Protein AF-A0AB74M790-F1 (afdb_monomer_lite)

Foldseek 3Di:
DVLVPDLFRWAKWFADLPPRDTDGADCDDPPQLWHWDADPPCLVRIFTQDNPPRDTHALVSGDSQPIWIAGPNFRWIDDPLQWIAGVVGHTDDRDPDHHYDDDCSNDPVAHSSNVVVVVVVCVVCVPPPDD

Structure (mmCIF, N/CA/C/O backbone):
data_AF-A0AB74M790-F1
#
_entry.id   AF-A0AB74M790-F1
#
loop_
_atom_site.group_PDB
_atom_site.id
_atom_site.type_symbol
_atom_site.label_atom_id
_atom_site.label_alt_id
_atom_site.label_comp_id
_atom_site.label_asym_id
_atom_site.label_entity_id
_atom_site.label_seq_id
_atom_site.pdbx_PDB_ins_code
_atom_site.Cartn_x
_atom_site.Cartn_y
_atom_site.Cartn_z
_atom_site.occupancy
_atom_site.B_iso_or_equiv
_atom_site.auth_seq_id
_atom_site.auth_comp_id
_atom_site.auth_asym_id
_atom_site.auth_atom_id
_atom_site.pdbx_PDB_model_num
ATOM 1 N N . LYS A 1 1 ? 5.204 18.084 -1.346 1.00 45.88 1 LYS A N 1
ATOM 2 C CA . LYS A 1 1 ? 5.178 18.9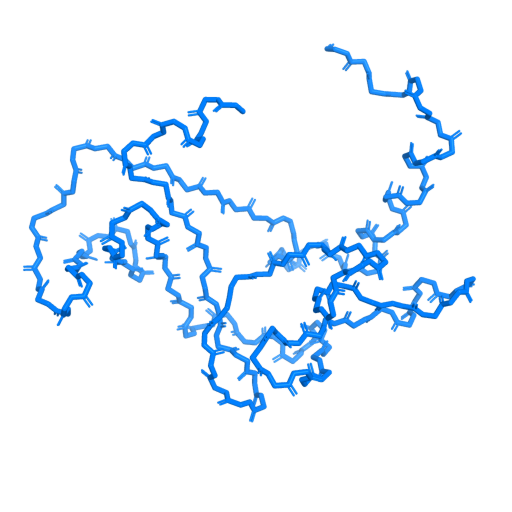61 -2.545 1.00 45.88 1 LYS A CA 1
ATOM 3 C C . LYS A 1 1 ? 6.247 18.552 -3.563 1.00 45.88 1 LYS A C 1
ATOM 5 O O . LYS A 1 1 ? 5.854 18.111 -4.625 1.00 45.88 1 LYS A O 1
ATOM 10 N N . ALA A 1 2 ? 7.538 18.508 -3.202 1.00 52.28 2 ALA A N 1
ATOM 11 C CA . ALA A 1 2 ? 8.615 18.079 -4.114 1.00 52.28 2 ALA A CA 1
ATOM 12 C C . ALA A 1 2 ? 8.491 16.638 -4.663 1.00 52.28 2 ALA A C 1
ATOM 14 O O . ALA A 1 2 ? 8.838 16.382 -5.808 1.00 52.28 2 ALA A O 1
ATOM 15 N N . ALA A 1 3 ? 7.973 15.687 -3.875 1.00 59.00 3 ALA A N 1
ATOM 16 C CA . ALA A 1 3 ? 7.880 14.291 -4.314 1.00 59.00 3 ALA A CA 1
ATOM 17 C C . ALA A 1 3 ? 6.899 14.081 -5.489 1.00 59.00 3 ALA A C 1
ATOM 19 O O . ALA A 1 3 ? 7.202 13.311 -6.394 1.00 59.00 3 ALA A O 1
ATOM 20 N N . ASN A 1 4 ? 5.775 14.807 -5.516 1.00 61.88 4 ASN A N 1
ATOM 21 C CA . ASN A 1 4 ? 4.759 14.683 -6.573 1.00 61.88 4 ASN A CA 1
ATOM 22 C C . ASN A 1 4 ? 5.210 15.295 -7.911 1.00 61.88 4 ASN A C 1
ATOM 24 O O . ASN A 1 4 ? 4.625 14.999 -8.945 1.00 61.88 4 ASN A O 1
ATOM 28 N N . GLU A 1 5 ? 6.234 16.151 -7.894 1.00 69.88 5 GLU A N 1
ATOM 29 C CA . GLU A 1 5 ? 6.807 16.786 -9.089 1.00 69.88 5 GLU A CA 1
ATOM 30 C C . GLU A 1 5 ? 7.877 15.900 -9.756 1.00 69.88 5 GLU A C 1
ATOM 32 O O . GLU A 1 5 ? 8.388 16.228 -10.826 1.00 69.88 5 GLU A O 1
ATOM 37 N N . SER A 1 6 ? 8.218 14.762 -9.140 1.00 76.31 6 SER A N 1
ATOM 38 C CA . SER A 1 6 ? 9.157 13.796 -9.706 1.00 76.31 6 SER A CA 1
ATOM 39 C C . SER A 1 6 ? 8.593 13.167 -10.976 1.00 76.31 6 SER A C 1
ATOM 41 O O . SER A 1 6 ? 7.464 12.678 -10.992 1.00 76.31 6 SER A O 1
ATOM 43 N N . ALA A 1 7 ? 9.411 13.093 -12.030 1.00 80.94 7 ALA A N 1
ATOM 44 C CA . ALA A 1 7 ? 9.044 12.414 -13.273 1.00 80.94 7 ALA A CA 1
ATOM 45 C C . ALA A 1 7 ? 8.642 10.944 -13.041 1.00 80.94 7 ALA A C 1
ATOM 47 O O . ALA A 1 7 ? 7.771 10.421 -13.736 1.00 80.94 7 ALA A O 1
ATOM 48 N N . HIS A 1 8 ? 9.234 10.299 -12.029 1.00 89.56 8 HIS A N 1
ATOM 49 C CA . HIS A 1 8 ? 8.972 8.909 -11.670 1.00 89.56 8 HIS A CA 1
ATOM 50 C C . HIS A 1 8 ? 8.542 8.794 -10.205 1.00 89.56 8 HIS A C 1
ATOM 52 O O . HIS A 1 8 ? 9.337 8.448 -9.327 1.00 89.56 8 HIS A O 1
ATOM 58 N N . PHE A 1 9 ? 7.271 9.105 -9.949 1.00 94.19 9 PHE A N 1
ATOM 59 C CA . PHE A 1 9 ? 6.652 9.017 -8.630 1.00 94.19 9 PHE A CA 1
ATOM 60 C C . PHE A 1 9 ? 5.989 7.651 -8.413 1.00 94.19 9 PHE A C 1
ATOM 62 O O . PHE A 1 9 ? 4.974 7.342 -9.035 1.00 94.19 9 PHE A O 1
ATOM 69 N N . MET A 1 10 ? 6.595 6.824 -7.563 1.00 96.69 10 MET A N 1
ATOM 70 C CA . MET A 1 10 ? 6.235 5.424 -7.339 1.00 96.69 10 MET A CA 1
ATOM 71 C C . MET A 1 10 ? 5.334 5.271 -6.110 1.00 96.69 10 MET A C 1
ATOM 73 O O . MET A 1 10 ? 5.701 5.674 -5.001 1.00 96.69 10 MET A O 1
ATOM 77 N N . ARG A 1 11 ? 4.192 4.605 -6.296 1.00 97.44 11 ARG A N 1
ATOM 78 C CA . ARG A 1 11 ? 3.301 4.127 -5.227 1.00 97.44 11 ARG A CA 1
ATOM 79 C C . ARG A 1 11 ? 3.384 2.614 -5.109 1.00 97.44 11 ARG A C 1
ATOM 81 O O . ARG A 1 11 ? 3.603 1.930 -6.108 1.00 97.44 11 ARG A O 1
ATOM 88 N N . PHE A 1 12 ? 3.175 2.094 -3.904 1.00 97.75 12 PHE A N 1
ATOM 89 C CA . PHE A 1 12 ? 3.155 0.656 -3.665 1.00 97.75 12 PHE A CA 1
ATOM 90 C C . PHE A 1 12 ? 1.740 0.096 -3.824 1.00 97.75 12 PHE A C 1
ATOM 92 O O . PHE A 1 12 ? 0.874 0.318 -2.983 1.00 97.75 12 PHE A O 1
ATOM 99 N N . TYR A 1 13 ? 1.500 -0.619 -4.914 1.00 97.75 13 TYR A N 1
ATOM 100 C CA . TYR A 1 13 ? 0.237 -1.293 -5.178 1.00 97.75 13 TYR A CA 1
ATOM 101 C C . TYR A 1 13 ? 0.289 -2.713 -4.627 1.00 97.75 13 TYR A C 1
ATOM 103 O O . TYR A 1 13 ? 1.215 -3.462 -4.926 1.00 97.75 13 TYR A O 1
ATOM 111 N N . VAL A 1 14 ? -0.728 -3.089 -3.863 1.00 97.19 14 VAL A N 1
ATOM 112 C CA . VAL A 1 14 ? -0.923 -4.422 -3.293 1.00 97.19 14 VAL A CA 1
ATOM 113 C C . VAL A 1 14 ? -2.242 -5.004 -3.808 1.00 97.19 14 VAL A C 1
ATOM 115 O O . VAL A 1 14 ? -3.212 -4.257 -3.971 1.00 97.19 14 VAL A O 1
ATOM 118 N N . PRO A 1 15 ? -2.299 -6.308 -4.126 1.00 97.44 15 PRO A N 1
ATOM 119 C CA . PRO A 1 15 ? -3.545 -6.940 -4.537 1.00 97.44 15 PRO A CA 1
ATOM 120 C C . PRO A 1 15 ? -4.526 -6.999 -3.365 1.00 97.44 15 PRO A C 1
ATOM 122 O O . PRO A 1 15 ? -4.148 -7.288 -2.231 1.00 97.44 15 PRO A O 1
ATOM 125 N N . CYS A 1 16 ? -5.807 -6.755 -3.631 1.00 97.62 16 CYS A N 1
ATOM 126 C CA . CYS A 1 16 ? -6.851 -7.076 -2.666 1.00 97.62 16 CYS A CA 1
ATOM 127 C C . CYS A 1 16 ? -6.876 -8.599 -2.419 1.00 97.62 16 CYS A C 1
ATOM 129 O O . CYS A 1 16 ? -6.966 -9.348 -3.393 1.00 97.62 16 CYS A O 1
ATOM 131 N N . PRO A 1 17 ? -6.888 -9.083 -1.162 1.00 97.06 17 PRO A N 1
ATOM 132 C CA . PRO A 1 17 ? -6.927 -10.520 -0.871 1.00 97.06 17 PRO A CA 1
ATOM 133 C C . PRO A 1 17 ? -8.234 -11.199 -1.315 1.00 97.06 17 PRO A C 1
ATOM 135 O O . PRO A 1 17 ? -8.287 -12.421 -1.415 1.00 97.06 17 PRO A O 1
ATOM 138 N N . HIS A 1 18 ? -9.287 -10.424 -1.599 1.00 97.06 18 HIS A N 1
ATOM 139 C CA . HIS A 1 18 ? -10.598 -10.951 -1.979 1.00 97.06 18 HIS A CA 1
ATOM 140 C C . HIS A 1 18 ? -10.856 -10.912 -3.489 1.00 97.06 18 HIS A C 1
ATOM 142 O O . HIS A 1 18 ? -11.359 -11.889 -4.035 1.00 97.06 18 HIS A O 1
ATOM 148 N N . CYS A 1 19 ? -10.523 -9.811 -4.173 1.00 97.12 19 CYS A N 1
ATOM 149 C CA . CYS A 1 19 ? -10.771 -9.671 -5.616 1.00 97.12 19 CYS A CA 1
ATOM 150 C C . CYS A 1 19 ? -9.507 -9.732 -6.486 1.00 97.12 19 CYS A C 1
ATOM 152 O O . CYS A 1 19 ? -9.620 -9.801 -7.704 1.00 97.12 19 CYS A O 1
ATOM 154 N N . GLY A 1 20 ? -8.309 -9.705 -5.895 1.00 96.50 20 GLY A N 1
ATOM 155 C CA . GLY A 1 20 ? -7.031 -9.761 -6.613 1.00 96.50 20 GLY A CA 1
ATOM 156 C C . GLY A 1 20 ? -6.611 -8.459 -7.304 1.00 96.50 20 GLY A C 1
ATOM 157 O O . GLY A 1 20 ? -5.439 -8.317 -7.649 1.00 96.50 20 GLY A O 1
ATOM 158 N N . GLU A 1 21 ? -7.521 -7.495 -7.464 1.00 97.19 21 GLU A N 1
ATOM 159 C CA . GLU A 1 21 ? -7.216 -6.219 -8.111 1.00 97.19 21 GLU A CA 1
ATOM 160 C C . GLU A 1 21 ? -6.207 -5.401 -7.300 1.00 97.19 21 GLU A C 1
ATOM 162 O O . GLU A 1 21 ? -6.309 -5.273 -6.073 1.00 97.19 21 GLU A O 1
ATOM 167 N N . ALA A 1 22 ? -5.210 -4.857 -7.997 1.00 96.31 22 ALA A N 1
ATOM 168 C CA . ALA A 1 22 ? -4.117 -4.118 -7.384 1.00 96.31 22 ALA A CA 1
ATOM 169 C C . ALA A 1 22 ? -4.536 -2.677 -7.071 1.00 96.31 22 ALA A C 1
ATOM 171 O O . ALA A 1 22 ? -5.094 -1.980 -7.914 1.00 96.31 22 ALA A O 1
ATOM 172 N N . GLN A 1 23 ? -4.217 -2.213 -5.868 1.00 96.62 23 GLN A N 1
ATOM 173 C CA . GLN A 1 23 ? -4.517 -0.862 -5.392 1.00 96.62 23 GLN A CA 1
ATOM 174 C C . GLN A 1 23 ? -3.410 -0.386 -4.458 1.00 96.62 23 GLN A C 1
ATOM 176 O O . GLN A 1 23 ? -2.781 -1.197 -3.778 1.00 96.62 23 GLN A O 1
ATOM 181 N N . TYR A 1 24 ? -3.177 0.919 -4.375 1.00 96.88 24 TYR A N 1
ATOM 182 C CA . TYR A 1 24 ? -2.406 1.466 -3.262 1.00 96.88 24 TYR A CA 1
ATOM 183 C C . TYR A 1 24 ? -3.357 1.961 -2.180 1.00 96.88 24 TYR A C 1
ATOM 185 O O . TYR A 1 24 ? -4.436 2.482 -2.465 1.00 96.88 24 TYR A O 1
ATOM 193 N N . LEU A 1 25 ? -2.956 1.787 -0.927 1.00 96.69 25 LEU A N 1
ATOM 194 C CA . LEU A 1 25 ? -3.781 2.145 0.203 1.00 96.69 25 LEU A CA 1
ATOM 195 C C . LEU A 1 25 ? -3.850 3.670 0.338 1.00 96.69 25 LEU A C 1
ATOM 197 O O . LEU A 1 25 ? -2.849 4.382 0.211 1.00 96.69 25 LEU A O 1
ATOM 201 N N . LYS A 1 26 ? -5.056 4.160 0.612 1.00 95.44 26 LYS A N 1
ATOM 202 C CA . LYS A 1 26 ? -5.370 5.567 0.871 1.00 95.44 26 LYS A CA 1
ATOM 203 C C . LYS A 1 26 ? -6.063 5.675 2.225 1.00 95.44 26 LYS A C 1
ATOM 205 O O . LYS A 1 26 ? -6.809 4.777 2.606 1.00 95.44 26 LYS A O 1
ATOM 210 N N . PHE A 1 27 ? -5.862 6.784 2.933 1.00 94.56 27 PHE A N 1
ATOM 211 C CA . PHE A 1 27 ? -6.607 7.025 4.173 1.00 94.56 27 PHE A CA 1
ATOM 212 C C . PHE A 1 27 ? -8.115 7.114 3.880 1.00 94.56 27 PHE A C 1
ATOM 214 O O . PHE A 1 27 ? -8.899 6.448 4.538 1.00 94.56 27 PHE A O 1
ATOM 221 N N . GLY A 1 28 ? -8.498 7.821 2.811 1.00 88.06 28 GLY A N 1
ATOM 222 C CA . GLY A 1 28 ? -9.899 8.078 2.467 1.00 88.06 28 GLY A CA 1
ATOM 223 C C . GLY A 1 28 ? -10.469 9.275 3.233 1.00 88.06 28 GLY A C 1
ATOM 224 O O . GLY A 1 28 ? -9.773 9.927 4.003 1.00 88.06 28 GLY A O 1
ATOM 225 N N . ASP A 1 29 ? -11.734 9.588 2.991 1.00 84.50 29 ASP A N 1
ATOM 226 C CA . ASP A 1 29 ? -12.512 10.577 3.742 1.00 84.50 29 ASP A CA 1
ATOM 227 C C . ASP A 1 29 ? -13.997 10.170 3.736 1.00 84.50 29 ASP A C 1
ATOM 229 O O . ASP A 1 29 ? -14.344 9.093 3.239 1.00 84.50 29 ASP A O 1
ATOM 233 N N . GLU A 1 30 ? -14.881 11.000 4.295 1.00 80.12 30 GLU A N 1
ATOM 234 C CA . GLU A 1 30 ? -16.328 10.732 4.313 1.00 80.12 30 GLU A CA 1
ATOM 235 C C . GLU A 1 30 ? -16.937 10.621 2.905 1.00 80.12 30 GLU A C 1
ATOM 237 O O . GLU A 1 30 ? -17.918 9.905 2.716 1.00 80.12 30 GLU A O 1
ATOM 242 N N . SER A 1 31 ? -16.348 11.288 1.908 1.00 85.31 31 SER A N 1
ATOM 243 C CA . SER A 1 31 ? -16.840 11.305 0.525 1.00 85.31 31 SER A CA 1
ATOM 244 C C . SER A 1 31 ? -16.294 10.160 -0.334 1.00 85.31 31 SER A C 1
ATOM 246 O O . SER A 1 31 ? -16.881 9.803 -1.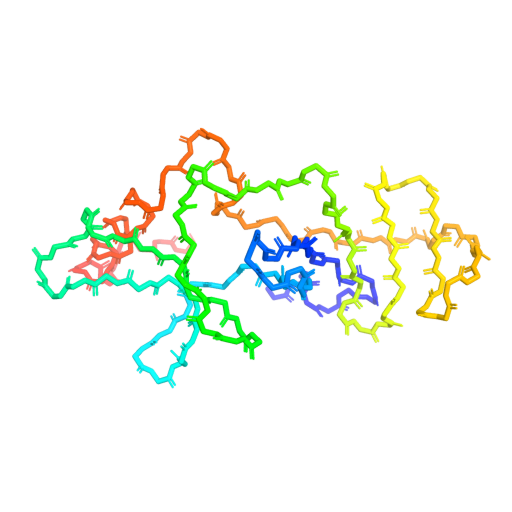356 1.00 85.31 31 SER A O 1
ATOM 248 N N . THR A 1 32 ? -15.181 9.562 0.083 1.00 90.44 32 THR A N 1
ATOM 249 C CA . THR A 1 32 ? -14.492 8.510 -0.658 1.00 90.44 32 THR A CA 1
ATOM 250 C C . THR A 1 32 ? -15.101 7.147 -0.309 1.00 90.44 32 THR A C 1
ATOM 252 O O . THR A 1 32 ? -15.081 6.768 0.861 1.00 90.44 32 THR A O 1
ATOM 255 N N . PRO A 1 33 ? -15.605 6.350 -1.271 1.00 93.31 33 PRO A N 1
ATOM 256 C CA . PRO A 1 33 ? -16.247 5.059 -0.980 1.00 93.31 33 PRO A CA 1
ATOM 257 C C . PRO A 1 33 ? -15.265 3.935 -0.592 1.00 93.31 33 PRO A C 1
ATOM 259 O O . PRO A 1 33 ? -15.688 2.835 -0.255 1.00 93.31 33 PRO A O 1
ATOM 262 N N . PHE A 1 34 ? -13.960 4.204 -0.626 1.00 96.56 34 PHE A N 1
ATOM 263 C CA . PHE A 1 34 ? -12.870 3.280 -0.307 1.00 96.56 34 PHE A CA 1
ATOM 264 C C . PHE A 1 34 ? -11.875 3.920 0.677 1.00 96.56 34 PHE A C 1
ATOM 266 O O . PHE A 1 34 ? -12.029 5.085 1.054 1.00 96.56 34 PHE A O 1
ATOM 273 N N . GLY A 1 35 ? -10.844 3.178 1.082 1.00 97.06 35 GLY A N 1
ATOM 274 C CA . GLY A 1 35 ? -9.850 3.636 2.060 1.00 97.06 35 GLY A CA 1
ATOM 275 C C . GLY A 1 35 ? -10.101 3.078 3.459 1.00 97.06 35 GLY A C 1
ATOM 276 O O . GLY A 1 35 ? -10.870 2.130 3.618 1.00 97.06 35 GLY A O 1
ATOM 277 N N . LEU A 1 36 ? -9.462 3.656 4.477 1.00 96.69 36 LEU A N 1
ATOM 278 C CA . LEU A 1 36 ? -9.717 3.290 5.870 1.00 96.69 36 LEU A CA 1
ATOM 279 C C . LEU A 1 36 ? -11.119 3.743 6.291 1.00 96.69 36 LEU A C 1
ATOM 281 O O . LEU A 1 36 ? -11.519 4.884 6.056 1.00 96.69 36 LEU A O 1
ATOM 285 N N . LYS A 1 37 ? -11.865 2.832 6.914 1.00 96.19 37 LYS A N 1
ATOM 286 C CA . LYS A 1 37 ? -13.227 3.034 7.416 1.00 96.19 37 LYS A CA 1
ATOM 287 C C . LYS A 1 37 ? -13.356 2.433 8.801 1.00 96.19 37 LYS A C 1
ATOM 289 O O . LYS A 1 37 ? -12.747 1.409 9.080 1.00 96.19 37 LYS A O 1
ATOM 294 N N . TRP A 1 38 ? -14.147 3.073 9.646 1.00 95.69 38 TRP A N 1
ATOM 295 C CA . TRP A 1 38 ? -14.435 2.642 11.009 1.00 95.69 38 TRP A CA 1
ATOM 296 C C . TRP A 1 38 ? -15.809 3.178 11.417 1.00 95.69 38 TRP A C 1
ATOM 298 O O . TRP A 1 38 ? -16.314 4.148 10.842 1.00 95.69 38 TRP A O 1
ATOM 308 N N . GLU A 1 39 ? -16.432 2.536 12.396 1.00 93.75 39 GLU A N 1
ATOM 309 C CA . GLU A 1 39 ? -17.672 3.008 12.998 1.00 93.75 39 GLU A CA 1
ATOM 310 C C . GLU A 1 39 ? -17.432 4.261 13.845 1.00 93.75 39 GLU A C 1
ATOM 312 O O . GLU A 1 39 ? -16.382 4.441 14.472 1.00 93.75 39 GLU A O 1
ATOM 317 N N . LYS A 1 40 ? -18.438 5.139 13.892 1.00 88.88 40 LYS A N 1
ATOM 318 C CA . LYS A 1 40 ? -18.385 6.343 14.719 1.00 88.88 40 LYS A CA 1
ATOM 319 C C . LYS A 1 40 ? -18.151 5.960 16.185 1.00 88.88 40 LYS A C 1
ATOM 321 O O . LYS A 1 40 ? -18.787 5.045 16.693 1.00 88.88 40 LYS A O 1
ATOM 326 N N . ASP A 1 41 ? -17.238 6.675 16.840 1.00 90.12 41 ASP A N 1
ATOM 327 C CA . ASP A 1 41 ? -16.837 6.456 18.236 1.00 90.12 41 ASP A CA 1
ATOM 328 C C . ASP A 1 41 ? -16.155 5.092 18.512 1.00 90.12 41 ASP A C 1
ATOM 330 O O . ASP A 1 41 ? -15.906 4.759 19.669 1.00 90.12 41 ASP A O 1
ATOM 334 N N . SER A 1 42 ? -15.778 4.331 17.470 1.00 95.25 42 SER A N 1
ATOM 335 C CA . SER A 1 42 ? -15.088 3.036 17.595 1.00 95.25 42 SER A CA 1
ATOM 336 C C . SER A 1 42 ? -13.898 2.892 16.623 1.00 95.25 42 SER A C 1
ATOM 338 O O . SER A 1 42 ? -13.981 2.161 15.634 1.00 95.25 42 SER A O 1
ATOM 340 N N . PRO A 1 43 ? -12.752 3.556 16.878 1.00 94.25 43 PRO A N 1
ATOM 341 C CA . PRO A 1 43 ? -11.552 3.454 16.030 1.00 94.25 43 PRO A CA 1
ATOM 342 C C . PRO A 1 43 ? -10.993 2.029 15.885 1.00 94.25 43 PRO A C 1
ATOM 344 O O . PRO A 1 43 ? -10.417 1.691 14.856 1.00 94.25 43 PRO A O 1
ATOM 347 N N . GLU A 1 44 ? -11.201 1.176 16.892 1.00 96.56 44 GLU A N 1
ATOM 348 C CA . GLU A 1 44 ? -10.797 -0.241 16.887 1.00 96.56 44 GLU A CA 1
ATOM 349 C C . GLU A 1 44 ? -11.499 -1.063 15.797 1.00 96.56 44 GLU A C 1
ATOM 351 O O . GLU A 1 44 ? -10.994 -2.097 15.371 1.00 96.56 44 GLU A O 1
ATOM 356 N N . SER A 1 45 ? -12.659 -0.600 15.317 1.00 96.44 45 SER A N 1
ATOM 357 C CA . SER A 1 45 ? -13.402 -1.258 14.237 1.00 96.44 45 SER A CA 1
ATOM 358 C C . SER A 1 45 ? -12.788 -1.040 12.852 1.00 96.44 45 SER A C 1
ATOM 360 O O . SER A 1 45 ? -13.391 -1.445 11.864 1.00 96.44 45 SER A O 1
ATOM 362 N N . VAL A 1 46 ? -11.629 -0.379 12.749 1.00 97.38 46 VAL A N 1
ATOM 363 C CA . VAL A 1 46 ? -11.059 0.019 11.462 1.00 97.38 46 VAL A CA 1
ATOM 364 C C . VAL A 1 46 ? -10.775 -1.161 10.531 1.00 97.38 46 VAL A C 1
ATOM 366 O O . VAL A 1 46 ? -10.175 -2.174 10.893 1.00 97.38 46 VAL A O 1
ATOM 369 N N . PHE A 1 47 ? -11.156 -0.977 9.275 1.00 97.12 47 PHE A N 1
ATOM 370 C CA . PHE A 1 47 ? -10.839 -1.842 8.149 1.00 97.12 47 PHE A CA 1
ATOM 371 C C . PHE A 1 47 ? -10.524 -0.989 6.923 1.00 97.12 47 PHE A C 1
ATOM 373 O O . PHE A 1 47 ? -10.745 0.222 6.904 1.00 97.12 47 PHE A O 1
ATOM 380 N N . TYR A 1 48 ? -10.009 -1.622 5.878 1.00 97.88 48 TYR A N 1
ATOM 381 C CA . TYR A 1 48 ? -9.791 -0.982 4.592 1.00 97.88 48 TYR A CA 1
ATOM 382 C C . TYR A 1 48 ? -10.844 -1.454 3.588 1.00 97.88 48 TYR A C 1
ATOM 384 O O . TYR A 1 48 ? -11.030 -2.655 3.404 1.00 97.88 48 TYR A O 1
ATOM 392 N N . LEU A 1 49 ? -11.519 -0.526 2.911 1.00 98.00 49 LEU A N 1
ATOM 393 C CA . LEU A 1 49 ? -12.393 -0.828 1.778 1.00 98.00 49 LEU A CA 1
ATOM 394 C C . LEU A 1 49 ? -11.622 -0.764 0.465 1.00 98.00 49 LEU A C 1
ATOM 396 O O . LEU A 1 49 ? -11.038 0.267 0.129 1.00 98.00 49 LEU A O 1
ATOM 400 N N . CYS A 1 50 ? -11.673 -1.858 -0.295 1.00 97.69 50 CYS A N 1
ATOM 401 C CA . CYS A 1 50 ? -11.089 -1.947 -1.629 1.00 97.69 50 CYS A CA 1
ATOM 402 C C . CYS A 1 50 ? -11.728 -0.953 -2.613 1.00 97.69 50 CYS A C 1
ATOM 404 O O . CYS A 1 50 ? -12.951 -0.882 -2.713 1.00 97.69 50 CYS A O 1
ATOM 406 N N . GLU A 1 51 ? -10.903 -0.258 -3.401 1.00 96.94 51 GLU A N 1
ATOM 407 C CA . GLU A 1 51 ? -11.362 0.738 -4.382 1.00 96.94 51 GLU A CA 1
ATOM 408 C C . GLU A 1 51 ? -12.078 0.147 -5.603 1.00 96.94 51 GLU A C 1
ATOM 410 O O . GLU A 1 51 ? -12.862 0.842 -6.242 1.00 96.94 51 GLU A O 1
ATOM 415 N N . HIS A 1 52 ? -11.851 -1.135 -5.901 1.00 97.12 52 HIS A N 1
ATOM 416 C CA . HIS A 1 52 ? -12.402 -1.794 -7.090 1.00 97.12 52 HIS A CA 1
ATOM 417 C C . HIS A 1 52 ? -13.782 -2.399 -6.843 1.00 97.12 52 HIS A C 1
ATOM 419 O O . HIS A 1 52 ? -14.706 -2.199 -7.625 1.00 97.12 52 HIS A O 1
ATOM 425 N N . HIS A 1 53 ? -13.923 -3.139 -5.740 1.00 96.75 53 HIS A N 1
ATOM 426 C CA . HIS A 1 53 ? -15.116 -3.949 -5.464 1.00 96.75 53 HIS A CA 1
ATOM 427 C C . HIS A 1 53 ? -15.684 -3.753 -4.051 1.00 96.75 53 HIS A C 1
ATOM 429 O O . HIS A 1 53 ? -16.582 -4.490 -3.652 1.00 96.75 53 HIS A O 1
ATOM 435 N N . GLY A 1 54 ? -15.162 -2.804 -3.263 1.00 96.31 54 GLY A N 1
ATOM 436 C CA . GLY A 1 54 ? -15.663 -2.541 -1.909 1.00 96.31 54 GLY A CA 1
ATOM 437 C C . GLY A 1 54 ? -15.462 -3.703 -0.930 1.00 96.31 54 GLY A C 1
ATOM 438 O O . GLY A 1 54 ? -16.186 -3.811 0.054 1.00 96.31 54 GLY A O 1
ATOM 439 N N . CYS A 1 55 ? -14.506 -4.598 -1.191 1.00 97.75 55 CYS A N 1
ATOM 440 C CA . CYS A 1 55 ? -14.165 -5.674 -0.266 1.00 97.75 55 CYS A CA 1
ATOM 441 C C . CYS A 1 55 ? -13.641 -5.092 1.052 1.00 97.75 55 CYS A C 1
ATOM 443 O O . CYS A 1 55 ? -12.770 -4.220 1.031 1.00 97.75 55 CYS A O 1
ATOM 445 N N . VAL A 1 56 ? -14.137 -5.611 2.173 1.00 97.69 56 VAL A N 1
ATOM 446 C CA . VAL A 1 56 ? -13.609 -5.334 3.513 1.00 97.69 56 VAL A CA 1
ATOM 447 C C . VAL A 1 56 ? -12.309 -6.108 3.682 1.00 97.69 56 VAL A C 1
ATOM 449 O O . VAL A 1 56 ? -12.309 -7.322 3.531 1.00 97.69 56 VAL A O 1
ATOM 452 N N . ILE A 1 57 ? -11.214 -5.410 3.964 1.00 97.81 57 ILE A N 1
ATOM 453 C CA . ILE A 1 57 ? -9.887 -5.984 4.192 1.00 97.81 57 ILE A CA 1
ATOM 454 C C . ILE A 1 57 ? -9.486 -5.627 5.620 1.00 97.81 57 ILE A C 1
ATOM 456 O O . ILE A 1 57 ? -9.501 -4.444 5.966 1.00 97.81 57 ILE A O 1
ATOM 460 N N . HIS A 1 58 ? -9.102 -6.606 6.437 1.00 96.81 58 HIS A N 1
ATOM 461 C CA . HIS A 1 58 ? -8.457 -6.340 7.723 1.00 96.81 58 HIS A CA 1
ATOM 462 C C . HIS A 1 58 ? -6.937 -6.276 7.561 1.00 96.81 58 HIS A C 1
ATOM 464 O O . HIS A 1 58 ? -6.369 -6.862 6.641 1.00 96.81 58 HIS A O 1
ATOM 470 N N . GLN A 1 59 ? -6.255 -5.573 8.469 1.00 95.88 59 GLN A N 1
ATOM 471 C CA . GLN A 1 59 ? -4.802 -5.398 8.387 1.00 95.88 59 GLN A CA 1
ATOM 472 C C . GLN A 1 59 ? -4.049 -6.738 8.383 1.00 95.88 59 GLN A C 1
ATOM 474 O O . GLN A 1 59 ? -3.053 -6.872 7.678 1.00 95.88 59 GLN A O 1
ATOM 479 N N . SER A 1 60 ? -4.538 -7.728 9.137 1.00 94.56 60 SER A N 1
ATOM 480 C CA . SER A 1 60 ? -3.987 -9.090 9.179 1.00 94.56 60 SER A CA 1
ATOM 481 C C . SER A 1 60 ? -4.049 -9.818 7.840 1.00 94.56 60 SER A C 1
ATOM 483 O O . SER A 1 60 ? -3.241 -10.711 7.599 1.00 94.56 60 SER A O 1
ATOM 485 N N . ASP A 1 61 ? -4.995 -9.439 6.983 1.00 94.81 61 ASP A N 1
ATOM 486 C CA . ASP A 1 61 ? -5.281 -10.116 5.718 1.00 94.81 61 ASP A CA 1
ATOM 487 C C . ASP A 1 61 ? -4.523 -9.473 4.550 1.00 94.81 61 ASP A C 1
ATOM 489 O O . ASP A 1 61 ? -4.530 -9.987 3.429 1.00 94.81 61 ASP A O 1
ATOM 493 N N . LEU A 1 62 ? -3.877 -8.327 4.788 1.00 93.69 62 LEU A N 1
ATOM 494 C CA . LEU A 1 62 ? -3.160 -7.590 3.761 1.00 93.69 62 LEU A CA 1
ATOM 495 C C . LEU A 1 62 ? -1.815 -8.258 3.435 1.00 93.69 62 LEU A C 1
ATOM 497 O O . LEU A 1 62 ? -0.788 -7.978 4.056 1.00 93.69 62 LEU A O 1
ATOM 501 N N . ASP A 1 63 ? -1.808 -9.084 2.392 1.00 93.38 63 ASP A N 1
ATOM 502 C CA . ASP A 1 63 ? -0.583 -9.650 1.829 1.00 93.38 63 ASP A CA 1
ATOM 503 C C . ASP A 1 63 ? 0.162 -8.637 0.941 1.00 93.38 63 ASP A C 1
ATOM 505 O O . ASP A 1 63 ? -0.309 -8.210 -0.115 1.00 93.38 63 ASP A O 1
ATOM 509 N N . GLN A 1 64 ? 1.378 -8.284 1.357 1.00 93.88 64 GLN A N 1
ATOM 510 C CA . GLN A 1 64 ? 2.258 -7.368 0.628 1.00 93.88 64 GLN A CA 1
ATOM 511 C C . GLN A 1 64 ? 3.253 -8.089 -0.296 1.00 93.88 64 GLN A C 1
ATOM 513 O O . GLN A 1 64 ? 3.912 -7.434 -1.105 1.00 93.88 64 GLN A O 1
ATOM 518 N N . SER A 1 65 ? 3.368 -9.422 -0.219 1.00 93.50 65 SER A N 1
ATOM 519 C CA . SER A 1 65 ? 4.388 -10.205 -0.938 1.00 93.50 65 SER A CA 1
ATOM 520 C C . SER A 1 65 ? 4.278 -10.090 -2.461 1.00 93.50 65 SER A C 1
ATOM 522 O O . SER A 1 65 ? 5.276 -10.110 -3.181 1.00 93.50 65 SER A O 1
ATOM 524 N N . ASN A 1 66 ? 3.056 -9.899 -2.958 1.00 92.75 66 ASN A N 1
ATOM 525 C CA . ASN A 1 66 ? 2.761 -9.750 -4.378 1.00 92.75 66 ASN A CA 1
ATOM 526 C C . ASN A 1 66 ? 2.718 -8.293 -4.854 1.00 92.75 66 ASN A C 1
ATOM 528 O O . ASN A 1 66 ? 2.412 -8.053 -6.028 1.00 92.75 66 ASN A O 1
ATOM 532 N N . GLY A 1 67 ? 3.051 -7.341 -3.978 1.00 95.38 67 GLY A N 1
ATOM 533 C CA . GLY A 1 67 ? 3.018 -5.917 -4.271 1.00 95.38 67 GLY A CA 1
ATOM 534 C C . GLY A 1 67 ? 3.980 -5.484 -5.382 1.00 95.38 67 GLY A C 1
ATOM 535 O O . GLY A 1 67 ? 4.958 -6.161 -5.717 1.00 95.38 67 GLY A O 1
ATOM 536 N N . ARG A 1 68 ? 3.675 -4.340 -5.995 1.00 97.19 68 ARG A N 1
ATOM 537 C CA . ARG A 1 68 ? 4.465 -3.724 -7.066 1.00 97.19 68 ARG A CA 1
ATOM 538 C C . ARG A 1 68 ? 4.560 -2.225 -6.851 1.00 97.19 68 ARG A C 1
ATOM 540 O O . ARG A 1 68 ? 3.582 -1.574 -6.501 1.00 97.19 68 ARG A O 1
ATOM 547 N N . TRP A 1 69 ? 5.722 -1.662 -7.138 1.00 97.56 69 TRP A N 1
ATOM 548 C CA . TRP A 1 69 ? 5.886 -0.222 -7.239 1.00 97.56 69 TRP A CA 1
ATOM 549 C C . TRP A 1 69 ? 5.480 0.222 -8.634 1.00 97.56 69 TRP A C 1
ATOM 551 O O . TRP A 1 69 ? 6.111 -0.192 -9.602 1.00 97.56 69 TRP A O 1
ATOM 561 N N . ILE A 1 70 ? 4.450 1.057 -8.739 1.00 97.69 70 ILE A N 1
ATOM 562 C CA . ILE A 1 70 ? 3.938 1.567 -10.014 1.00 97.69 70 ILE A CA 1
ATOM 563 C C . ILE A 1 70 ? 4.072 3.086 -10.023 1.00 97.69 70 ILE A C 1
ATOM 565 O O . ILE A 1 70 ? 3.711 3.762 -9.057 1.00 97.69 70 ILE A O 1
ATOM 569 N N . CYS A 1 71 ? 4.609 3.618 -11.116 1.00 96.44 71 CYS A N 1
ATOM 570 C CA . CYS A 1 71 ? 4.719 5.045 -11.341 1.00 96.44 71 CYS A CA 1
ATOM 571 C C . CYS A 1 71 ? 3.355 5.630 -11.716 1.00 96.44 71 CYS A C 1
ATOM 573 O O . CYS A 1 71 ? 2.824 5.289 -12.771 1.00 96.44 71 CYS A O 1
ATOM 575 N N . GLU A 1 72 ? 2.823 6.557 -10.915 1.00 94.25 72 GLU A N 1
ATOM 576 C CA . GLU A 1 72 ? 1.531 7.203 -11.214 1.00 94.25 72 GLU A CA 1
ATOM 577 C C . GLU A 1 72 ? 1.579 8.036 -12.507 1.00 94.25 72 GLU A C 1
ATOM 579 O O . GLU A 1 72 ? 0.575 8.159 -13.200 1.00 94.25 72 GLU A O 1
ATOM 584 N N . ASN A 1 73 ? 2.755 8.554 -12.874 1.00 91.88 73 ASN A N 1
ATOM 585 C CA . ASN A 1 73 ? 2.904 9.435 -14.034 1.00 91.88 73 ASN A CA 1
ATOM 586 C C . ASN A 1 73 ? 3.081 8.679 -15.358 1.00 91.88 73 ASN A C 1
ATOM 588 O O . ASN A 1 73 ? 2.745 9.213 -16.412 1.00 91.88 73 ASN A O 1
ATOM 592 N N . THR A 1 74 ? 3.649 7.467 -15.334 1.00 93.94 74 THR A N 1
ATOM 593 C CA . THR A 1 74 ? 4.047 6.753 -16.565 1.00 93.94 74 THR A CA 1
ATOM 594 C C . THR A 1 74 ? 3.519 5.324 -16.672 1.00 93.94 74 THR A C 1
ATOM 596 O O . THR A 1 74 ? 3.634 4.718 -17.735 1.00 93.94 74 THR A O 1
ATOM 599 N N . GLY A 1 75 ? 3.003 4.741 -15.586 1.00 95.81 75 GLY A N 1
ATOM 600 C CA . GLY A 1 75 ? 2.625 3.326 -15.523 1.00 95.81 75 GLY A CA 1
ATOM 601 C C . GLY A 1 75 ? 3.807 2.346 -15.534 1.00 95.81 75 GLY A C 1
ATOM 602 O O . GLY A 1 75 ? 3.598 1.137 -15.460 1.00 95.81 75 GLY A O 1
ATOM 603 N N . MET A 1 76 ? 5.051 2.835 -15.608 1.00 96.62 76 MET A N 1
ATOM 604 C CA . MET A 1 76 ? 6.248 2.012 -15.411 1.00 96.62 76 MET A CA 1
ATOM 605 C C . MET A 1 76 ? 6.226 1.390 -14.017 1.00 96.62 76 MET A C 1
ATOM 607 O O . MET A 1 76 ? 5.832 2.049 -13.056 1.00 96.62 76 MET A O 1
ATOM 611 N N . TRP A 1 77 ? 6.704 0.157 -13.880 1.00 97.69 77 TRP A N 1
ATOM 612 C CA . TRP A 1 77 ? 6.695 -0.530 -12.597 1.00 97.69 77 TRP A CA 1
ATOM 613 C C . TRP A 1 77 ? 7.955 -1.352 -12.333 1.00 97.69 77 TRP A C 1
ATOM 615 O O . TRP A 1 77 ? 8.713 -1.692 -13.239 1.00 97.69 77 TRP A O 1
ATOM 625 N N . THR A 1 78 ? 8.173 -1.657 -11.058 1.00 97.50 78 THR A N 1
ATOM 626 C CA . THR A 1 78 ? 9.235 -2.540 -10.563 1.00 97.50 78 THR A CA 1
ATOM 627 C C . THR A 1 78 ? 8.732 -3.320 -9.346 1.00 97.50 78 THR A C 1
ATOM 629 O O . THR A 1 78 ? 7.811 -2.881 -8.653 1.00 97.50 78 THR A O 1
ATOM 632 N N . ARG A 1 79 ? 9.305 -4.498 -9.086 1.00 95.44 79 ARG A N 1
ATOM 633 C CA . ARG A 1 79 ? 9.036 -5.279 -7.863 1.00 95.44 79 ARG A CA 1
ATOM 634 C C . ARG A 1 79 ? 10.111 -5.083 -6.802 1.00 95.44 79 ARG A C 1
ATOM 636 O O . ARG A 1 79 ? 9.793 -5.072 -5.622 1.00 95.44 79 ARG A O 1
ATOM 643 N N . ASP A 1 80 ? 11.353 -4.912 -7.230 1.00 93.44 80 ASP A N 1
ATOM 644 C CA . ASP A 1 80 ? 12.547 -4.946 -6.386 1.00 93.44 80 ASP A CA 1
ATOM 645 C C . ASP A 1 80 ? 13.347 -3.635 -6.408 1.00 93.44 80 ASP A C 1
ATOM 647 O O . ASP A 1 80 ? 14.274 -3.467 -5.621 1.00 93.44 80 ASP A O 1
ATOM 651 N N . GLY A 1 81 ? 12.996 -2.692 -7.288 1.00 92.00 81 GLY A N 1
ATOM 652 C CA . GLY A 1 81 ? 13.762 -1.465 -7.505 1.00 92.00 81 GLY A CA 1
ATOM 653 C C . GLY A 1 81 ? 15.019 -1.663 -8.357 1.00 92.00 81 GLY A C 1
ATOM 654 O O . GLY A 1 81 ? 15.788 -0.715 -8.508 1.00 92.00 81 GLY A O 1
ATOM 655 N N . LEU A 1 82 ? 15.226 -2.860 -8.913 1.00 92.81 82 LEU A N 1
ATOM 656 C CA . LEU A 1 82 ? 16.379 -3.223 -9.737 1.00 92.81 82 LEU A CA 1
ATOM 657 C C . LEU A 1 82 ? 15.963 -3.428 -11.196 1.00 92.81 82 LEU A C 1
ATOM 659 O O . LEU A 1 82 ? 16.573 -2.844 -12.092 1.00 92.81 82 LEU A O 1
ATOM 663 N N . THR A 1 83 ? 14.897 -4.196 -11.435 1.00 96.44 83 THR A N 1
ATOM 664 C CA . THR A 1 83 ? 14.360 -4.448 -12.780 1.00 96.44 83 THR A CA 1
ATOM 665 C C . THR A 1 83 ? 13.109 -3.612 -13.022 1.00 96.44 83 THR A C 1
ATOM 667 O O . THR A 1 83 ? 12.178 -3.607 -12.211 1.00 96.44 83 THR A O 1
ATOM 670 N N . PHE A 1 84 ? 13.073 -2.904 -14.152 1.00 97.12 84 PHE A N 1
ATOM 671 C CA . PHE A 1 84 ? 11.992 -1.988 -14.509 1.00 97.12 84 PHE A CA 1
ATOM 672 C C . PHE A 1 84 ? 11.263 -2.458 -15.759 1.00 97.12 84 PHE A C 1
ATOM 674 O O . PHE A 1 84 ? 11.864 -2.957 -16.707 1.00 97.12 84 PHE A O 1
ATOM 681 N N . PHE A 1 85 ? 9.954 -2.242 -15.770 1.00 97.94 85 PHE A N 1
ATOM 682 C CA . PHE A 1 85 ? 9.077 -2.615 -16.866 1.00 97.94 85 PHE A CA 1
ATOM 683 C C . PHE A 1 85 ? 8.236 -1.416 -17.288 1.00 97.94 85 PHE A C 1
ATOM 685 O O . PHE A 1 85 ? 7.748 -0.650 -16.457 1.00 97.94 85 PHE A O 1
ATOM 692 N N . SER A 1 86 ? 8.036 -1.264 -18.592 1.00 97.06 86 SER A N 1
ATOM 693 C CA . SER A 1 86 ? 7.039 -0.350 -19.150 1.00 97.06 86 SER A CA 1
ATOM 694 C C . SER A 1 86 ? 5.622 -0.734 -18.700 1.00 97.06 86 SER A C 1
ATOM 696 O O . SER A 1 86 ? 5.376 -1.865 -18.275 1.00 97.06 86 SER A O 1
ATOM 698 N N . ALA A 1 87 ? 4.656 0.174 -18.867 1.00 95.69 87 ALA A N 1
ATOM 699 C CA . ALA A 1 87 ? 3.247 -0.117 -18.583 1.00 95.69 87 ALA A CA 1
ATOM 700 C C . ALA A 1 87 ? 2.701 -1.307 -19.404 1.00 95.69 87 ALA A C 1
ATOM 702 O O . ALA A 1 87 ? 1.802 -2.011 -18.957 1.00 95.69 87 ALA A O 1
ATOM 703 N N . ALA A 1 88 ? 3.286 -1.568 -20.579 1.00 96.44 88 ALA A N 1
ATOM 704 C CA . ALA A 1 88 ? 2.962 -2.710 -21.435 1.00 96.44 88 ALA A CA 1
ATOM 705 C C . ALA A 1 88 ? 3.637 -4.032 -21.005 1.00 96.44 88 ALA A C 1
ATOM 707 O O . ALA A 1 88 ? 3.394 -5.064 -21.620 1.00 96.44 88 ALA A O 1
ATOM 708 N N . GLY A 1 89 ? 4.498 -4.017 -19.981 1.00 96.38 89 GLY A N 1
ATOM 709 C CA . GLY A 1 89 ? 5.161 -5.212 -19.444 1.00 96.38 89 GLY A CA 1
ATOM 710 C C . GLY A 1 89 ? 6.505 -5.570 -20.085 1.00 96.38 89 GLY A C 1
ATOM 711 O O . GLY A 1 89 ? 7.114 -6.554 -19.679 1.00 96.38 89 GLY A O 1
ATOM 712 N N . ASN A 1 90 ? 7.005 -4.778 -21.036 1.00 97.50 90 ASN A N 1
ATOM 713 C CA . ASN A 1 90 ? 8.355 -4.969 -21.581 1.00 97.50 90 ASN A CA 1
ATOM 714 C C . ASN A 1 90 ? 9.403 -4.428 -20.609 1.00 97.50 90 ASN A C 1
ATOM 716 O O . ASN A 1 90 ? 9.211 -3.325 -20.089 1.00 97.50 90 ASN A O 1
ATOM 720 N N . GLU A 1 91 ? 10.500 -5.158 -20.411 1.00 97.62 91 GLU A N 1
ATOM 721 C CA . GLU A 1 91 ? 11.650 -4.689 -19.633 1.00 97.62 91 GLU A CA 1
ATOM 722 C C . GLU A 1 91 ? 12.259 -3.432 -20.271 1.00 97.62 91 GLU A C 1
ATOM 724 O O . GLU A 1 91 ? 12.354 -3.318 -21.496 1.00 97.62 91 GLU A O 1
ATOM 729 N N . ILE A 1 92 ? 12.639 -2.468 -19.435 1.00 97.00 92 ILE A N 1
ATOM 730 C CA . ILE A 1 92 ? 13.251 -1.206 -19.850 1.00 97.00 92 ILE A CA 1
ATOM 731 C C . ILE A 1 92 ? 14.472 -0.888 -18.979 1.00 97.00 92 ILE A C 1
ATOM 733 O O . ILE A 1 92 ? 14.555 -1.354 -17.840 1.00 97.00 92 ILE A O 1
ATOM 737 N N . PRO A 1 93 ? 15.411 -0.059 -19.470 1.00 95.75 93 PRO A N 1
ATOM 738 C CA . PRO A 1 93 ? 16.532 0.396 -18.660 1.00 95.75 93 PRO A CA 1
ATOM 739 C C . PRO A 1 93 ? 16.062 1.123 -17.389 1.00 95.75 93 PRO A C 1
ATOM 741 O O . PRO A 1 93 ? 15.062 1.849 -17.445 1.00 95.75 93 PRO A O 1
ATOM 744 N N . PRO A 1 94 ? 16.796 1.003 -16.266 1.00 93.31 94 PRO A N 1
ATOM 745 C CA . PRO A 1 94 ? 16.480 1.744 -15.057 1.00 93.31 94 PRO A CA 1
ATOM 746 C C . PRO A 1 94 ? 16.446 3.261 -15.314 1.00 93.31 94 PRO A C 1
ATOM 748 O O . PRO A 1 94 ? 17.360 3.806 -15.946 1.00 93.31 94 PRO A O 1
ATOM 751 N N . PRO A 1 95 ? 15.419 3.971 -14.826 1.00 91.56 95 PRO A N 1
ATOM 752 C CA . PRO A 1 95 ? 15.346 5.425 -14.921 1.00 91.56 95 PRO A CA 1
ATOM 753 C C . PRO A 1 95 ? 16.483 6.101 -14.142 1.00 91.56 95 PRO A C 1
ATOM 755 O O . PRO A 1 95 ? 16.953 5.606 -13.119 1.00 91.56 95 PRO A O 1
ATOM 758 N N . ARG A 1 96 ? 16.885 7.299 -14.584 1.00 92.31 96 ARG A N 1
ATOM 759 C CA . ARG A 1 96 ? 17.975 8.069 -13.954 1.00 92.31 96 ARG A CA 1
ATOM 760 C C . ARG A 1 96 ? 17.677 8.477 -12.505 1.00 92.31 96 ARG A C 1
ATOM 762 O O . ARG A 1 96 ? 18.601 8.614 -11.708 1.00 92.31 96 ARG A O 1
ATOM 769 N N . SER A 1 97 ? 16.412 8.725 -12.176 1.00 91.62 97 SER A N 1
ATOM 770 C CA . SER A 1 97 ? 15.975 9.102 -10.831 1.00 91.62 97 SER A CA 1
ATOM 771 C C . SER A 1 97 ? 14.558 8.617 -10.573 1.00 91.62 97 SER A C 1
ATOM 773 O O . SER A 1 97 ? 13.704 8.749 -11.446 1.00 91.62 97 SER A O 1
ATOM 775 N N . ILE A 1 98 ? 14.293 8.131 -9.365 1.00 92.12 98 ILE A N 1
ATOM 776 C CA . ILE A 1 98 ? 12.976 7.658 -8.927 1.00 92.12 98 ILE A CA 1
ATOM 777 C C . ILE A 1 98 ? 12.655 8.204 -7.548 1.00 92.12 98 ILE A C 1
ATOM 779 O O . ILE A 1 98 ? 13.549 8.496 -6.754 1.00 92.12 98 ILE A O 1
ATOM 783 N N . THR A 1 99 ? 11.368 8.332 -7.256 1.00 94.00 99 THR A N 1
ATOM 784 C CA . THR A 1 99 ? 10.877 8.747 -5.946 1.00 94.00 99 THR A CA 1
ATOM 785 C C . THR A 1 99 ? 9.873 7.728 -5.458 1.00 94.00 99 THR A C 1
ATOM 787 O O . THR A 1 99 ? 8.869 7.491 -6.119 1.00 94.00 99 THR A O 1
ATOM 790 N N . PHE A 1 100 ? 10.124 7.148 -4.290 1.00 93.88 100 PHE A N 1
ATOM 791 C CA . PHE A 1 100 ? 9.182 6.253 -3.634 1.00 93.88 100 PHE A CA 1
ATOM 792 C C . PHE A 1 100 ? 8.371 7.022 -2.604 1.00 93.88 100 PHE A C 1
ATOM 794 O O . PHE A 1 100 ? 8.932 7.683 -1.731 1.00 93.88 100 PHE A O 1
ATOM 801 N N . HIS A 1 101 ? 7.050 6.908 -2.688 1.00 94.38 101 HIS A N 1
ATOM 802 C CA . HIS A 1 101 ?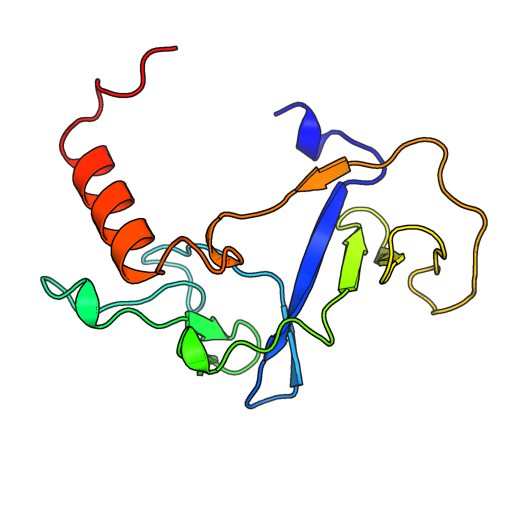 6.170 7.336 -1.617 1.00 94.38 101 HIS A CA 1
ATOM 803 C C . HIS A 1 101 ? 5.672 6.115 -0.850 1.00 94.38 101 HIS A C 1
ATOM 805 O O . HIS A 1 101 ? 4.810 5.373 -1.326 1.00 94.38 101 HIS A O 1
ATOM 811 N N . ILE A 1 102 ? 6.159 5.957 0.378 1.00 91.38 102 ILE A N 1
ATOM 812 C CA . ILE A 1 102 ? 5.760 4.874 1.279 1.00 91.38 102 ILE A CA 1
ATOM 813 C C . ILE A 1 102 ? 4.779 5.434 2.303 1.00 91.38 102 ILE A C 1
ATOM 815 O O . ILE A 1 102 ? 5.079 6.419 2.973 1.00 91.38 102 ILE A O 1
ATOM 819 N N . TRP A 1 103 ? 3.595 4.835 2.405 1.00 95.00 103 TRP A N 1
ATOM 820 C CA . TRP A 1 103 ? 2.602 5.237 3.398 1.00 95.00 103 TRP A CA 1
ATOM 821 C C . TRP A 1 103 ? 2.693 4.367 4.658 1.00 95.00 103 TRP A C 1
ATOM 823 O O . TRP A 1 103 ? 2.908 3.161 4.572 1.00 95.00 103 TRP A O 1
ATOM 833 N N . THR A 1 104 ? 2.504 4.961 5.837 1.00 94.81 104 THR A N 1
ATOM 834 C CA . THR A 1 104 ? 2.628 4.264 7.129 1.00 94.81 104 THR A CA 1
ATOM 835 C C . THR A 1 104 ? 1.680 3.069 7.270 1.00 94.81 104 THR A C 1
ATOM 837 O O . THR A 1 104 ? 2.006 2.132 7.988 1.00 94.81 104 THR A O 1
ATOM 840 N N . ALA A 1 105 ? 0.557 3.031 6.546 1.00 95.56 105 ALA A N 1
ATOM 841 C CA . ALA A 1 105 ? -0.391 1.913 6.601 1.00 95.56 105 ALA A CA 1
ATOM 842 C C . ALA A 1 105 ? 0.167 0.562 6.114 1.00 95.56 105 ALA A C 1
ATOM 844 O O . ALA A 1 105 ? -0.453 -0.466 6.375 1.00 95.56 105 ALA A O 1
ATOM 845 N N . TYR A 1 106 ? 1.315 0.551 5.425 1.00 94.94 106 TYR A N 1
ATOM 846 C CA . TYR A 1 106 ? 2.030 -0.677 5.051 1.00 94.94 106 TYR A CA 1
ATOM 847 C C . TYR A 1 106 ? 2.971 -1.188 6.154 1.00 94.94 106 TYR A C 1
ATOM 849 O O . TYR A 1 106 ? 3.523 -2.282 6.037 1.00 94.94 106 TYR A O 1
ATOM 857 N N . SER A 1 107 ? 3.196 -0.400 7.209 1.00 93.12 107 SER A N 1
ATOM 858 C CA . SER A 1 107 ? 4.135 -0.728 8.279 1.00 93.12 107 SER A CA 1
ATOM 859 C C . SER A 1 107 ? 3.667 -1.954 9.072 1.00 93.12 107 SER A C 1
ATOM 861 O O . SER A 1 107 ? 2.530 -1.970 9.542 1.00 93.12 107 SER A O 1
ATOM 863 N N . PRO A 1 108 ? 4.543 -2.942 9.327 1.00 89.00 108 PRO A N 1
ATOM 864 C CA . PRO A 1 108 ? 4.243 -4.008 10.280 1.00 89.00 108 PRO A CA 1
ATOM 865 C C . PRO A 1 108 ? 4.294 -3.519 11.738 1.00 89.00 108 PRO A C 1
ATOM 867 O O . PRO A 1 108 ? 3.877 -4.237 12.640 1.00 89.00 108 PRO A O 1
ATOM 870 N N . PHE A 1 109 ? 4.817 -2.311 11.984 1.00 91.25 109 PHE A N 1
ATOM 871 C CA . PHE A 1 109 ? 4.997 -1.739 13.323 1.00 91.25 109 PHE A CA 1
ATOM 872 C C . PHE A 1 109 ? 3.920 -0.718 13.703 1.00 91.25 109 PHE A C 1
ATOM 874 O O . PHE A 1 109 ? 3.904 -0.246 14.836 1.00 91.25 109 PHE A O 1
ATOM 881 N N . THR A 1 110 ? 3.038 -0.350 12.773 1.00 94.06 110 THR A N 1
ATOM 882 C CA . THR A 1 110 ? 1.972 0.625 13.019 1.00 94.06 110 THR A CA 1
ATOM 883 C C . THR A 1 110 ? 0.640 0.012 12.623 1.00 94.06 110 THR A C 1
ATOM 885 O O . THR A 1 110 ? 0.449 -0.397 11.478 1.00 94.06 110 THR A O 1
ATOM 888 N N . THR A 1 111 ? -0.289 -0.071 13.573 1.00 96.88 111 THR A N 1
ATOM 889 C CA . THR A 1 111 ? -1.628 -0.592 13.297 1.00 96.88 111 THR A CA 1
ATOM 890 C C . THR A 1 111 ? -2.491 0.475 12.632 1.00 96.88 111 THR A C 1
ATOM 892 O O . THR A 1 111 ? -2.310 1.672 12.860 1.00 96.88 111 THR A O 1
ATOM 895 N N . TRP A 1 112 ? -3.464 0.062 11.824 1.00 97.25 112 TRP A N 1
ATOM 896 C CA . TRP A 1 112 ? -4.461 0.981 11.274 1.00 97.25 112 TRP A CA 1
ATOM 897 C C . TRP A 1 112 ? -5.266 1.660 12.379 1.00 97.25 112 TRP A C 1
ATOM 899 O O . TRP A 1 112 ? -5.591 2.835 12.254 1.00 97.25 112 TRP A O 1
ATOM 909 N N . VAL A 1 113 ? -5.498 0.956 13.489 1.00 97.06 113 VAL A N 1
ATOM 910 C CA . VAL A 1 113 ? -6.101 1.514 14.704 1.00 97.06 113 VAL A CA 1
ATOM 911 C C . VAL A 1 113 ? -5.289 2.711 15.205 1.00 97.06 113 VAL A C 1
ATOM 913 O O . VAL A 1 113 ? -5.844 3.791 15.392 1.00 97.06 113 VAL A O 1
ATOM 916 N N . GLN A 1 114 ? -3.967 2.553 15.355 1.00 96.31 114 GLN A N 1
ATOM 917 C CA . GLN A 1 114 ? -3.090 3.640 15.795 1.00 96.31 114 GLN A CA 1
ATOM 918 C C . GLN A 1 114 ? -3.118 4.816 14.814 1.00 96.31 114 GLN A C 1
ATOM 920 O O . GLN A 1 114 ? -3.222 5.959 15.239 1.00 96.31 114 GLN A O 1
ATOM 925 N N . ILE A 1 115 ? -3.099 4.540 13.505 1.00 96.12 115 ILE A N 1
ATOM 926 C CA . ILE A 1 115 ? -3.194 5.576 12.465 1.00 96.12 115 ILE A CA 1
ATOM 927 C C . ILE A 1 115 ? -4.489 6.393 12.606 1.00 96.12 115 ILE A C 1
ATOM 929 O O . ILE A 1 115 ? -4.461 7.614 12.445 1.00 96.12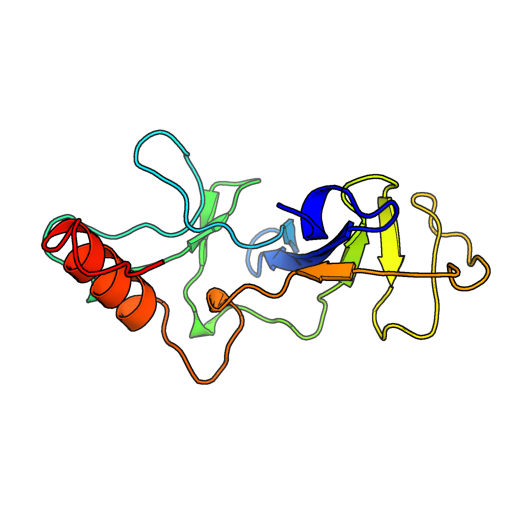 115 ILE A O 1
ATOM 933 N N . VAL A 1 116 ? -5.619 5.744 12.909 1.00 95.50 116 VAL A N 1
ATOM 934 C CA . VAL A 1 116 ? -6.899 6.433 13.128 1.00 95.50 116 VAL A CA 1
ATOM 935 C C . VAL A 1 116 ? -6.872 7.251 14.420 1.00 95.50 116 VAL A C 1
ATOM 937 O O . VAL A 1 116 ? -7.302 8.403 14.395 1.00 95.50 116 VAL A O 1
ATOM 940 N N . TYR A 1 117 ? -6.345 6.714 15.527 1.00 95.06 117 TYR A N 1
ATOM 941 C CA . TYR A 1 117 ? -6.197 7.483 16.770 1.00 95.06 117 TYR A CA 1
ATOM 942 C C . TYR A 1 117 ? -5.325 8.729 16.573 1.00 95.06 117 TYR A C 1
ATOM 944 O O . TYR A 1 117 ? -5.763 9.827 16.916 1.00 95.06 117 TYR A O 1
ATOM 952 N N . ASP A 1 118 ? -4.154 8.584 15.947 1.00 93.94 118 ASP A N 1
ATOM 953 C CA . ASP A 1 118 ? -3.236 9.695 15.673 1.00 93.94 118 ASP A CA 1
ATOM 954 C C . ASP A 1 118 ? -3.912 10.785 14.826 1.00 93.94 118 ASP A C 1
ATOM 956 O O . ASP A 1 118 ? -3.753 11.981 15.077 1.00 93.94 118 ASP A O 1
ATOM 960 N N . TRP A 1 119 ? -4.711 10.381 13.834 1.00 92.25 119 TRP A N 1
ATOM 961 C CA . TRP A 1 119 ? -5.473 11.309 13.002 1.00 92.25 119 TRP A CA 1
ATOM 962 C C . TRP A 1 119 ? -6.571 12.038 13.789 1.00 92.25 119 TRP A C 1
ATOM 964 O O . TRP A 1 119 ? -6.711 13.256 13.667 1.00 92.25 119 TRP A O 1
ATOM 974 N N . LEU A 1 120 ? -7.329 11.321 14.626 1.00 92.00 120 LEU A N 1
ATOM 975 C CA . LEU A 1 120 ? -8.374 11.908 15.469 1.00 92.00 120 LEU A CA 1
ATOM 976 C C . LEU A 1 120 ? -7.804 12.894 16.493 1.00 92.00 120 LEU A C 1
ATOM 978 O O . LEU A 1 120 ? -8.434 13.913 16.773 1.00 92.00 120 LEU A O 1
ATOM 982 N N . ASP A 1 121 ? -6.628 12.614 17.046 1.00 91.50 121 ASP A N 1
ATOM 983 C CA . ASP A 1 121 ? -5.959 13.517 17.980 1.00 91.50 121 ASP A CA 1
ATOM 984 C C . ASP A 1 121 ? -5.396 14.753 17.269 1.00 91.50 121 ASP A C 1
ATOM 986 O O . ASP A 1 121 ? -5.566 15.868 17.767 1.00 91.50 121 ASP A O 1
ATOM 990 N N . ALA A 1 122 ? -4.853 14.600 16.055 1.00 90.19 122 ALA A N 1
ATOM 991 C CA . ALA A 1 122 ? -4.425 15.731 15.229 1.00 90.19 122 ALA A CA 1
ATOM 992 C C . ALA A 1 122 ? -5.583 16.682 14.862 1.00 90.19 122 ALA A C 1
ATOM 994 O O . ALA A 1 122 ? -5.380 17.891 14.769 1.00 90.19 122 ALA A O 1
ATOM 995 N N . LEU A 1 123 ? -6.811 16.174 14.696 1.00 86.38 123 LEU A N 1
ATOM 996 C CA . LEU A 1 123 ? -7.994 17.018 14.474 1.00 86.38 123 LEU A CA 1
ATOM 997 C C . LEU A 1 123 ? -8.396 17.843 15.705 1.00 86.38 123 LEU A C 1
ATOM 999 O O . LEU A 1 123 ? -8.973 18.921 15.553 1.00 86.38 123 LEU A O 1
ATOM 1003 N N . LYS A 1 124 ? -8.116 17.349 16.918 1.00 84.50 124 LYS A N 1
ATOM 1004 C CA . LYS A 1 124 ? -8.424 18.052 18.176 1.00 84.50 124 LYS A CA 1
ATOM 1005 C C . LYS A 1 124 ? -7.422 19.167 18.480 1.00 84.50 124 LYS A C 1
ATOM 1007 O O . LYS A 1 124 ? -7.792 20.118 19.166 1.00 84.50 124 LYS A O 1
ATOM 1012 N N . ASP A 1 125 ? -6.195 19.077 17.962 1.00 79.00 125 ASP A N 1
ATOM 1013 C CA . ASP A 1 125 ? -5.158 20.108 18.094 1.00 79.00 125 ASP A CA 1
ATOM 1014 C C . ASP A 1 125 ? -4.665 20.627 16.725 1.00 79.00 125 ASP A C 1
ATOM 1016 O O . ASP A 1 125 ? -3.582 20.259 16.256 1.00 79.00 125 ASP A O 1
ATOM 1020 N N . PRO A 1 126 ? -5.411 21.553 1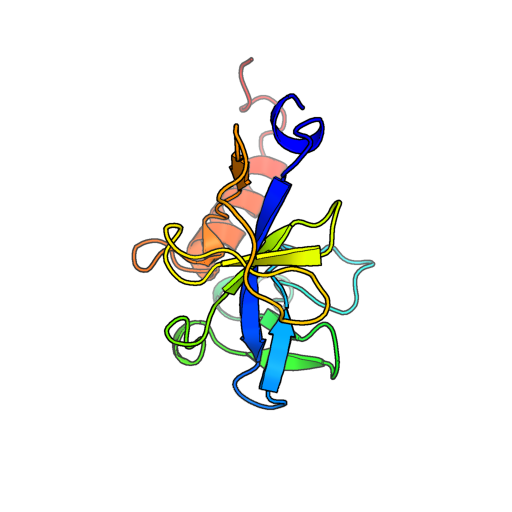6.089 1.00 61.59 126 PRO A N 1
ATOM 1021 C CA . PRO A 1 126 ? -5.015 22.151 14.813 1.00 61.59 126 PRO A CA 1
ATOM 1022 C C . PRO A 1 126 ? -3.697 22.944 14.868 1.00 61.59 126 PRO A C 1
ATOM 1024 O O . PRO A 1 126 ? -3.153 23.285 13.819 1.00 61.59 126 PRO A O 1
ATOM 1027 N N . ASN A 1 127 ? -3.190 23.266 16.067 1.00 63.31 127 ASN A N 1
ATOM 1028 C CA . ASN A 1 127 ? -1.977 24.062 16.275 1.00 63.31 127 ASN A CA 1
ATOM 1029 C C . ASN A 1 127 ? -0.740 23.207 16.624 1.00 63.31 127 ASN A C 1
ATOM 1031 O O . ASN A 1 127 ? 0.355 23.759 16.773 1.00 63.31 127 ASN A O 1
ATOM 1035 N N . GLY A 1 128 ? -0.881 21.881 16.734 1.00 52.22 128 GLY A N 1
ATOM 1036 C CA . GLY A 1 128 ? 0.210 20.950 17.051 1.00 52.22 128 GLY A CA 1
ATOM 1037 C C . GLY A 1 128 ? 1.188 20.690 15.895 1.00 52.22 128 GLY A C 1
ATOM 1038 O O . GLY A 1 128 ? 2.314 20.242 16.119 1.00 52.22 128 GLY A O 1
ATOM 1039 N N . LEU A 1 129 ? 0.810 21.026 14.658 1.00 44.69 129 LEU A N 1
ATOM 1040 C CA . LEU A 1 129 ? 1.689 20.969 13.486 1.00 44.69 129 LEU A CA 1
ATOM 1041 C C . LEU A 1 129 ? 2.542 22.238 13.411 1.00 44.69 129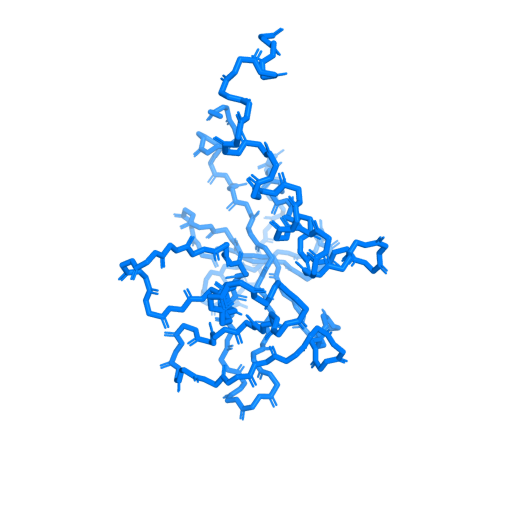 LEU A C 1
ATOM 1043 O O . LEU A 1 129 ? 2.265 23.163 12.646 1.00 44.69 129 LEU A O 1
ATOM 1047 N N . LYS A 1 130 ? 3.599 22.289 14.226 1.00 33.69 130 LYS A N 1
ATOM 1048 C CA . LYS A 1 130 ? 4.662 23.273 14.018 1.00 33.69 130 LYS A CA 1
ATOM 1049 C C . LYS A 1 130 ? 5.389 22.965 12.706 1.00 33.69 130 LYS A C 1
ATOM 1051 O O . LYS A 1 130 ? 5.810 21.836 12.470 1.00 33.69 130 LYS A O 1
ATOM 1056 N N . THR A 1 131 ? 5.461 24.017 11.895 1.00 33.84 131 THR A N 1
ATOM 1057 C CA . THR A 1 131 ? 6.297 24.236 10.703 1.00 33.84 131 THR A CA 1
ATOM 1058 C C . THR A 1 131 ? 7.697 23.658 10.793 1.00 33.84 131 THR A C 1
ATOM 1060 O O . THR A 1 131 ? 8.298 23.817 11.882 1.00 33.84 131 THR A O 1
#

Secondary structure (DSSP, 8-state):
-GGGGSTTEEEEEEE-TTT--EE------SS-SSEEEEETTEEEEEEEE-TTT--EE-GGG---TT-EEEETTT--EESSSSSEE-TTS-EEPPPS--EEE--GGG-TTS-HHHHHHHHHHHHH-TT----

Radius of gyration: 16.51 Å; chains: 1; bounding box: 36×35×40 Å

Organism: Escherichia coli (NCBI:txid562)

Sequence (131 aa):
KAANESAHFMRFYVPCPHCGEAQYLKFGDESTPFGLKWEKDSPESVFYLCEHHGCVIHQSDLDQSNGRWICENTGMWTRDGLTFFSAAGNEIPPPRSITFHIWTAYSPFTTWVQIVYDWLDALKDPNGLKT

InterPro domains:
  IPR046453 Phage terminase large subunit GpA, ATPase domain [PF05876] (5-69)

pLDDT: mean 90.81, std 12.66, range [33.69, 98.0]